Protein AF-X0ZY02-F1 (afdb_monomer)

Structure (mmCIF, N/CA/C/O backbone):
data_AF-X0ZY02-F1
#
_entry.id   AF-X0ZY02-F1
#
loop_
_atom_site.group_PDB
_atom_site.id
_atom_site.type_symbol
_atom_site.label_atom_id
_atom_site.label_alt_id
_atom_site.label_comp_id
_atom_site.label_asym_id
_atom_site.label_entity_id
_atom_site.label_seq_id
_atom_site.pdbx_PDB_ins_code
_atom_site.Cartn_x
_atom_site.Cartn_y
_atom_site.Cartn_z
_atom_site.occupancy
_atom_site.B_iso_or_equiv
_atom_site.auth_seq_id
_atom_site.auth_comp_id
_atom_site.auth_asym_id
_atom_site.auth_atom_id
_atom_site.pdbx_PDB_model_num
ATOM 1 N N . LEU A 1 1 ? -6.473 5.517 -17.415 1.00 84.69 1 LEU A N 1
ATOM 2 C CA . LEU A 1 1 ? -5.456 4.501 -17.767 1.00 84.69 1 LEU A CA 1
ATOM 3 C C . LEU A 1 1 ? -4.185 4.603 -16.922 1.00 84.69 1 LEU A C 1
ATOM 5 O O . LEU A 1 1 ? -4.061 3.807 -16.013 1.00 84.69 1 LEU A O 1
ATOM 9 N N . ALA A 1 2 ? -3.255 5.549 -17.133 1.00 92.62 2 ALA A N 1
ATOM 10 C CA . ALA A 1 2 ? -1.989 5.560 -16.366 1.00 92.62 2 ALA A CA 1
ATOM 11 C C . ALA A 1 2 ? -2.160 5.829 -14.855 1.00 92.62 2 ALA A C 1
ATOM 13 O O . ALA A 1 2 ? -1.531 5.167 -14.037 1.00 92.62 2 ALA A O 1
ATOM 14 N N . ILE A 1 3 ? -3.032 6.774 -14.487 1.00 95.81 3 ILE A N 1
ATOM 15 C CA . ILE A 1 3 ? -3.329 7.089 -13.077 1.00 95.81 3 ILE A CA 1
ATOM 16 C C . ILE A 1 3 ? -4.031 5.909 -12.390 1.00 95.81 3 ILE A C 1
ATOM 18 O O . ILE A 1 3 ? -3.689 5.569 -11.265 1.00 95.81 3 ILE A O 1
ATOM 22 N N . GLU A 1 4 ? -4.973 5.267 -13.084 1.00 96.19 4 GLU A N 1
ATOM 23 C CA . GLU A 1 4 ? -5.673 4.070 -12.593 1.00 96.19 4 GLU A CA 1
ATOM 24 C C . GLU A 1 4 ? -4.695 2.910 -12.401 1.00 96.19 4 GLU A C 1
ATOM 26 O O . GLU A 1 4 ? -4.636 2.357 -11.317 1.00 96.19 4 GLU A O 1
ATOM 31 N N . ALA A 1 5 ? -3.837 2.624 -13.386 1.00 96.94 5 ALA A N 1
ATOM 32 C CA . ALA A 1 5 ? -2.826 1.575 -13.268 1.00 96.94 5 ALA A CA 1
ATOM 33 C C . ALA A 1 5 ? -1.840 1.838 -12.116 1.00 96.94 5 ALA A C 1
ATOM 35 O O . ALA A 1 5 ? -1.402 0.907 -11.443 1.00 96.94 5 ALA A O 1
ATOM 36 N N . PHE A 1 6 ? -1.495 3.106 -11.865 1.00 97.06 6 PHE A N 1
ATOM 37 C CA . PHE A 1 6 ? -0.700 3.476 -10.699 1.00 97.06 6 PHE A CA 1
ATOM 38 C C . PHE A 1 6 ? -1.460 3.216 -9.391 1.00 97.06 6 PHE A C 1
ATOM 40 O O . PHE A 1 6 ? -0.887 2.636 -8.474 1.00 97.06 6 PHE A O 1
ATOM 47 N N . ALA A 1 7 ? -2.739 3.591 -9.309 1.00 96.44 7 ALA A N 1
ATOM 48 C CA . ALA A 1 7 ? -3.574 3.317 -8.141 1.00 96.44 7 ALA A CA 1
ATOM 49 C C . ALA A 1 7 ? -3.722 1.806 -7.889 1.00 96.44 7 ALA A C 1
ATOM 51 O O . ALA A 1 7 ? -3.459 1.358 -6.776 1.00 96.44 7 ALA A O 1
ATOM 52 N N . ASP A 1 8 ? -4.018 1.024 -8.931 1.00 96.50 8 ASP A N 1
ATOM 53 C CA . ASP A 1 8 ? -4.098 -0.439 -8.872 1.00 96.50 8 ASP A CA 1
ATOM 54 C C . ASP A 1 8 ? -2.769 -1.049 -8.395 1.00 96.50 8 ASP A C 1
ATOM 56 O O . ASP A 1 8 ? -2.752 -1.982 -7.596 1.00 96.50 8 ASP A O 1
ATOM 60 N N . SER A 1 9 ? -1.624 -0.492 -8.814 1.00 97.38 9 SER A N 1
ATOM 61 C CA . SER A 1 9 ? -0.312 -0.985 -8.374 1.00 97.38 9 SER A CA 1
ATOM 62 C C . SER A 1 9 ? -0.075 -0.830 -6.867 1.00 97.38 9 SER A C 1
ATOM 64 O O . SER A 1 9 ? 0.641 -1.641 -6.282 1.00 97.38 9 SER A O 1
ATOM 66 N N . LEU A 1 10 ? -0.688 0.166 -6.214 1.00 97.44 10 LEU A N 1
ATOM 67 C CA . LEU A 1 10 ? -0.556 0.365 -4.765 1.00 97.44 10 LEU A CA 1
ATOM 68 C C . LEU A 1 10 ? -1.291 -0.715 -3.961 1.00 97.44 10 LEU A C 1
ATOM 70 O O . LEU A 1 10 ? -0.921 -0.983 -2.816 1.00 97.44 10 LEU A O 1
ATOM 74 N N . GLU A 1 11 ? -2.280 -1.382 -4.559 1.00 97.38 11 GLU A N 1
ATOM 75 C CA . GLU A 1 11 ? -3.017 -2.478 -3.925 1.00 97.38 11 GLU A CA 1
ATOM 76 C C . GLU A 1 11 ? -2.148 -3.720 -3.690 1.00 97.38 11 GLU A C 1
ATOM 78 O O . GLU A 1 11 ? -2.496 -4.572 -2.871 1.00 97.38 11 GLU A O 1
ATOM 83 N N . VAL A 1 12 ? -0.961 -3.793 -4.309 1.00 97.88 12 VAL A N 1
ATOM 84 C CA . VAL A 1 12 ? 0.021 -4.847 -4.025 1.00 97.88 12 VAL A CA 1
ATOM 85 C C . VAL A 1 12 ? 0.384 -4.906 -2.541 1.00 97.88 12 VAL A C 1
ATOM 87 O O . VAL A 1 12 ? 0.653 -5.986 -2.024 1.00 97.88 12 VAL A O 1
ATOM 90 N N . ILE A 1 13 ? 0.361 -3.772 -1.829 1.00 97.25 13 ILE A N 1
ATOM 91 C CA . ILE A 1 13 ? 0.715 -3.702 -0.407 1.00 97.25 13 ILE A CA 1
ATOM 92 C C . ILE A 1 13 ? -0.290 -4.500 0.445 1.00 97.25 13 ILE A C 1
ATOM 94 O O . ILE A 1 13 ? 0.136 -5.453 1.101 1.00 97.25 13 ILE A O 1
ATOM 98 N N . PRO A 1 14 ? -1.602 -4.181 0.452 1.00 96.62 14 PRO A N 1
ATOM 99 C CA . PRO A 1 14 ? -2.577 -4.968 1.203 1.00 96.62 14 PRO A CA 1
ATOM 100 C C . PRO A 1 14 ? -2.734 -6.405 0.685 1.00 96.62 14 PRO A C 1
ATOM 102 O O . PRO A 1 14 ? -2.939 -7.296 1.505 1.00 96.62 14 PRO A O 1
ATOM 105 N N . ILE A 1 15 ? -2.575 -6.656 -0.622 1.00 97.25 15 ILE A N 1
ATOM 106 C CA . ILE A 1 15 ? -2.560 -8.021 -1.183 1.00 97.25 15 ILE A CA 1
ATOM 107 C C . ILE A 1 15 ? -1.430 -8.842 -0.554 1.00 97.25 15 ILE A C 1
ATOM 109 O O . ILE A 1 15 ? -1.671 -9.909 0.002 1.00 97.25 15 ILE A O 1
ATOM 113 N N . THR A 1 16 ? -0.209 -8.307 -0.557 1.00 97.94 16 THR A N 1
ATOM 114 C CA . THR A 1 16 ? 0.967 -8.995 -0.004 1.00 97.94 16 THR A CA 1
ATOM 115 C C . THR A 1 16 ? 0.817 -9.235 1.503 1.00 97.94 16 THR A C 1
ATOM 117 O O . THR A 1 16 ? 1.238 -10.268 2.020 1.00 97.94 16 THR A O 1
ATOM 120 N N . LEU A 1 17 ? 0.203 -8.298 2.236 1.00 97.06 17 LEU A N 1
ATOM 121 C CA . LEU A 1 17 ? -0.105 -8.487 3.659 1.00 97.06 17 LEU A CA 1
ATOM 122 C C . LEU A 1 17 ? -1.111 -9.623 3.882 1.00 97.06 17 LEU A C 1
ATOM 124 O O . LEU A 1 17 ? -0.919 -10.421 4.798 1.00 97.06 17 LEU A O 1
ATOM 128 N N . ALA A 1 18 ? -2.152 -9.709 3.051 1.00 96.81 18 ALA A N 1
ATOM 129 C CA . ALA A 1 18 ? -3.141 -10.780 3.109 1.00 96.81 18 ALA A CA 1
ATOM 130 C C . ALA A 1 18 ? -2.507 -12.147 2.817 1.00 96.81 18 ALA A C 1
ATOM 132 O O . ALA A 1 18 ? -2.664 -13.067 3.618 1.00 96.81 18 ALA A O 1
ATOM 133 N N . GLU A 1 19 ? -1.718 -12.250 1.744 1.00 97.06 19 GLU A N 1
ATOM 134 C CA . GLU A 1 19 ? -0.996 -13.474 1.374 1.00 97.06 19 GLU A CA 1
ATOM 135 C C . GLU A 1 19 ? -0.074 -13.951 2.501 1.00 97.06 19 GLU A C 1
ATOM 137 O O . GLU A 1 19 ? -0.145 -15.105 2.926 1.00 97.06 19 GLU A O 1
ATOM 142 N N . ASN A 1 20 ? 0.746 -13.049 3.049 1.00 97.25 20 ASN A N 1
ATOM 143 C CA . ASN A 1 20 ? 1.650 -13.366 4.157 1.00 97.25 20 ASN A CA 1
ATOM 144 C C . ASN A 1 20 ? 0.903 -13.722 5.453 1.00 97.25 20 ASN A C 1
ATOM 146 O O . ASN A 1 20 ? 1.435 -14.452 6.289 1.00 97.25 20 ASN A O 1
ATOM 150 N N . GLY A 1 21 ? -0.318 -13.209 5.624 1.00 95.62 21 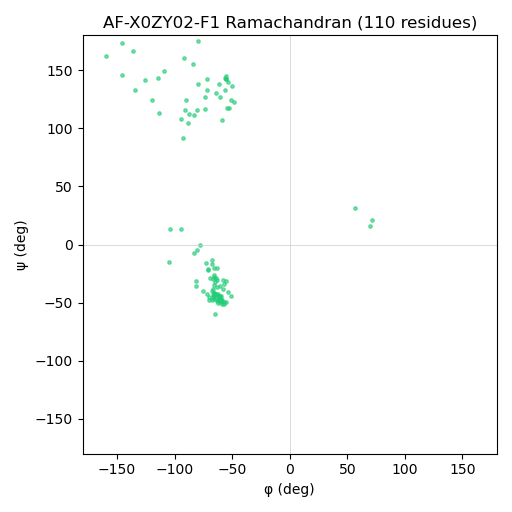GLY A N 1
ATOM 151 C CA . GLY A 1 21 ? -1.221 -13.558 6.718 1.00 95.62 21 GLY A CA 1
ATOM 152 C C . GLY A 1 21 ? -1.981 -14.873 6.512 1.00 95.62 21 GLY A C 1
ATOM 153 O O . GLY A 1 21 ? -2.694 -15.296 7.418 1.00 95.62 21 GLY A O 1
ATOM 154 N N . GLY A 1 22 ? -1.848 -15.523 5.350 1.00 96.94 22 GLY A N 1
ATOM 155 C CA . GLY A 1 22 ? -2.607 -16.726 4.996 1.00 96.94 22 GLY A CA 1
ATOM 156 C C . GLY A 1 22 ? -4.089 -16.465 4.702 1.00 96.94 22 GLY A C 1
ATOM 157 O O . GLY A 1 22 ? -4.905 -17.379 4.813 1.00 96.94 22 GLY A O 1
ATOM 158 N N . LEU A 1 23 ? -4.443 -15.224 4.368 1.00 97.31 23 LEU A N 1
ATOM 159 C CA . LEU A 1 23 ? -5.794 -14.796 4.012 1.00 97.31 23 LEU A CA 1
ATOM 160 C C . LEU A 1 23 ? -6.006 -14.878 2.495 1.00 97.31 23 LEU A C 1
ATOM 162 O O . LEU A 1 23 ? -5.040 -14.868 1.733 1.00 97.31 23 LEU A O 1
ATOM 166 N N . ASP A 1 24 ? -7.266 -14.912 2.053 1.00 97.25 24 ASP A N 1
ATOM 167 C CA . ASP A 1 24 ? -7.592 -14.795 0.629 1.00 97.25 24 ASP A CA 1
ATOM 168 C C . ASP A 1 24 ? -7.394 -13.335 0.165 1.00 97.25 24 ASP A C 1
ATOM 170 O O . ASP A 1 24 ? -8.086 -12.434 0.659 1.00 97.25 24 ASP A O 1
ATOM 174 N N . PRO A 1 25 ? -6.460 -13.056 -0.763 1.00 96.62 25 PRO A N 1
ATOM 175 C CA . PRO A 1 25 ? -6.158 -11.683 -1.155 1.00 96.62 25 PRO A CA 1
ATOM 176 C C . PRO A 1 25 ? -7.289 -11.011 -1.934 1.00 96.62 25 PRO A C 1
ATOM 178 O O . PRO A 1 25 ? -7.433 -9.790 -1.861 1.00 96.62 25 PRO A O 1
ATOM 181 N N . ILE A 1 26 ? -8.099 -11.786 -2.662 1.00 96.81 26 ILE A N 1
ATOM 182 C CA . ILE A 1 26 ? -9.227 -11.267 -3.438 1.00 96.81 26 ILE 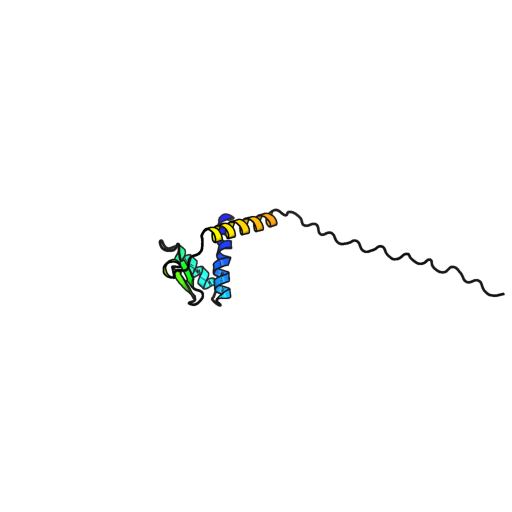A CA 1
ATOM 183 C C . ILE A 1 26 ? -10.316 -10.800 -2.476 1.00 96.81 26 ILE A C 1
ATOM 185 O O . ILE A 1 26 ? -10.793 -9.669 -2.600 1.00 96.81 26 ILE A O 1
ATOM 189 N N . ASP A 1 27 ? -10.658 -11.624 -1.485 1.00 96.38 27 ASP A N 1
ATOM 190 C CA . ASP A 1 27 ? -11.670 -11.273 -0.486 1.00 96.38 27 ASP A CA 1
ATOM 191 C C . ASP A 1 27 ? -11.265 -10.023 0.308 1.00 96.38 27 ASP A C 1
ATOM 193 O O . ASP A 1 27 ? -12.073 -9.105 0.485 1.00 96.38 27 ASP A O 1
ATOM 197 N N . ILE A 1 28 ? -9.997 -9.942 0.737 1.00 97.19 28 ILE A N 1
ATOM 198 C CA . ILE A 1 28 ? -9.472 -8.766 1.444 1.00 97.19 28 ILE A CA 1
ATOM 199 C C . ILE A 1 28 ? -9.527 -7.518 0.569 1.00 97.19 28 ILE A C 1
ATOM 201 O O . ILE A 1 28 ? -9.949 -6.460 1.042 1.00 97.19 28 ILE A O 1
ATOM 205 N N . LEU A 1 29 ? -9.131 -7.619 -0.699 1.00 97.06 29 LEU A N 1
ATOM 206 C CA . LEU A 1 29 ? -9.116 -6.470 -1.593 1.00 97.06 29 LEU A CA 1
ATOM 207 C C . LEU A 1 29 ? -10.528 -5.941 -1.872 1.00 97.06 29 LEU A C 1
ATOM 209 O O . LEU A 1 29 ? -10.760 -4.733 -1.810 1.00 97.06 29 LEU A O 1
ATOM 213 N N . VAL A 1 30 ? -11.488 -6.835 -2.125 1.00 97.62 30 VAL A N 1
ATOM 214 C CA . VAL A 1 30 ? -12.898 -6.468 -2.328 1.00 97.62 30 VAL A CA 1
ATOM 215 C C . VAL A 1 30 ? -13.470 -5.807 -1.073 1.00 97.62 30 VAL A C 1
ATOM 217 O O . VAL A 1 30 ? -14.116 -4.761 -1.171 1.00 97.62 30 VAL A O 1
ATOM 220 N N . ALA A 1 31 ? -13.199 -6.372 0.107 1.00 97.12 31 ALA A N 1
ATOM 221 C CA . ALA A 1 31 ? -13.648 -5.809 1.375 1.00 97.12 31 ALA A CA 1
ATOM 222 C C . ALA A 1 31 ? -13.049 -4.417 1.637 1.00 97.12 31 ALA A C 1
ATOM 224 O O . ALA A 1 31 ? -13.776 -3.506 2.040 1.00 97.12 31 ALA A O 1
ATOM 225 N N . LEU A 1 32 ? -11.752 -4.229 1.366 1.00 97.88 32 LEU A N 1
ATOM 226 C CA . LEU A 1 32 ? -11.083 -2.934 1.496 1.00 97.88 32 LEU A CA 1
ATOM 227 C C . LEU A 1 32 ? -11.677 -1.896 0.545 1.00 97.88 32 LEU A C 1
ATOM 229 O O . LEU A 1 32 ? -12.059 -0.822 1.006 1.00 97.88 32 LEU A O 1
ATOM 233 N N . ARG A 1 33 ? -11.827 -2.209 -0.748 1.00 97.19 33 ARG A N 1
ATOM 234 C CA . ARG A 1 33 ? -12.429 -1.289 -1.729 1.00 97.19 33 ARG A CA 1
ATOM 235 C C . ARG A 1 33 ? -13.827 -0.842 -1.294 1.00 97.19 33 ARG A C 1
ATOM 237 O O . ARG A 1 33 ? -14.084 0.355 -1.195 1.00 97.19 33 ARG A O 1
ATOM 244 N N . ALA A 1 34 ? -14.687 -1.789 -0.916 1.00 97.50 34 ALA A N 1
ATOM 245 C CA . ALA A 1 34 ? -16.036 -1.491 -0.432 1.00 97.50 34 ALA A CA 1
ATOM 246 C C . ALA A 1 34 ? -16.049 -0.664 0.870 1.00 97.50 34 ALA A C 1
ATOM 248 O O . ALA A 1 34 ? -16.986 0.096 1.126 1.00 97.50 34 ALA A O 1
ATOM 249 N N . ALA A 1 35 ? -15.036 -0.814 1.726 1.00 97.44 35 ALA A N 1
ATOM 250 C CA . ALA A 1 35 ? -14.897 -0.016 2.939 1.00 97.44 35 ALA A CA 1
ATOM 251 C C . ALA A 1 35 ? -14.406 1.411 2.638 1.00 97.44 35 ALA A C 1
ATOM 253 O O . ALA A 1 35 ? -14.922 2.359 3.228 1.00 97.44 35 ALA A O 1
ATOM 254 N N . HIS A 1 36 ? -13.468 1.572 1.701 1.00 97.81 36 HIS A N 1
ATOM 255 C CA . HIS A 1 36 ? -12.923 2.868 1.288 1.00 97.81 36 HIS A CA 1
ATOM 256 C C . HIS A 1 36 ? -13.911 3.734 0.489 1.00 97.81 36 HIS A C 1
ATOM 258 O O . HIS A 1 36 ? -13.759 4.952 0.474 1.00 97.81 36 HIS A O 1
ATOM 264 N N . GLU A 1 37 ? -14.949 3.150 -0.122 1.00 97.00 37 GLU A N 1
ATOM 265 C CA . GLU A 1 37 ? -16.036 3.902 -0.779 1.00 97.00 37 GLU A CA 1
ATOM 266 C C . GLU A 1 37 ? -16.918 4.697 0.204 1.00 97.00 37 GLU A C 1
ATOM 268 O O . GLU A 1 37 ? -17.665 5.592 -0.201 1.00 97.00 37 GLU A O 1
ATOM 273 N N . LYS A 1 38 ? -16.862 4.380 1.502 1.00 96.38 38 LYS A N 1
ATOM 274 C CA . LYS A 1 38 ? -17.683 5.028 2.532 1.00 96.38 38 LYS A CA 1
ATOM 275 C C . LYS A 1 38 ? -17.043 6.334 3.026 1.00 96.38 38 LYS A C 1
ATOM 277 O O . LYS A 1 38 ? -15.821 6.465 2.997 1.00 96.38 38 LYS A O 1
ATOM 282 N N . PRO A 1 39 ? -17.830 7.292 3.562 1.00 95.38 39 PRO A N 1
ATOM 283 C CA . PRO A 1 39 ? -17.295 8.557 4.080 1.00 95.38 39 PRO A CA 1
ATOM 284 C C . PRO A 1 39 ? -16.245 8.406 5.195 1.00 95.38 39 PRO A C 1
ATOM 286 O O . PRO A 1 39 ? -15.356 9.243 5.315 1.00 95.38 39 PRO A O 1
ATOM 289 N N . ASP A 1 40 ? -16.333 7.347 6.001 1.00 93.75 40 ASP A N 1
ATOM 290 C CA . ASP A 1 40 ? -15.385 6.991 7.065 1.00 93.75 40 ASP A CA 1
ATOM 291 C C . ASP A 1 40 ? -14.304 5.997 6.594 1.00 93.75 40 ASP A C 1
ATOM 293 O O . ASP A 1 40 ? -13.588 5.400 7.397 1.00 93.75 40 ASP A O 1
ATOM 297 N N . GLY A 1 41 ? -14.183 5.805 5.280 1.00 96.06 41 GLY A N 1
ATOM 298 C CA . GLY A 1 41 ? -13.326 4.803 4.663 1.00 96.06 41 GLY A CA 1
ATOM 299 C C . GLY A 1 41 ? -11.829 5.104 4.734 1.00 96.06 41 GLY A C 1
ATOM 300 O O . GLY A 1 41 ? -11.031 4.203 4.510 1.00 96.06 41 GLY A O 1
ATOM 301 N N . LEU A 1 42 ? -11.421 6.342 5.040 1.00 96.38 42 LEU A N 1
ATOM 302 C CA . LEU A 1 42 ? -10.029 6.802 4.903 1.00 96.38 42 LEU A CA 1
ATOM 303 C C . LEU A 1 42 ? -9.009 5.907 5.627 1.00 96.38 42 LEU A C 1
ATOM 305 O O . LEU A 1 42 ? -7.945 5.632 5.080 1.00 96.38 42 LEU A O 1
ATOM 309 N N . TRP A 1 43 ? -9.345 5.446 6.833 1.00 97.38 43 TRP A N 1
ATOM 310 C CA . TRP A 1 43 ? -8.433 4.699 7.709 1.00 97.38 43 TRP A CA 1
ATOM 311 C C . TRP A 1 43 ? -8.709 3.199 7.754 1.00 97.38 43 TRP A C 1
ATOM 313 O O . TRP A 1 43 ? -8.204 2.502 8.633 1.00 97.38 43 TRP A O 1
ATOM 323 N N . LYS A 1 44 ? -9.521 2.680 6.832 1.00 97.94 44 LYS A N 1
ATOM 324 C CA . LYS A 1 44 ? -9.805 1.248 6.781 1.00 97.94 44 LYS A CA 1
ATOM 325 C C . LYS A 1 44 ? -8.574 0.495 6.279 1.00 97.94 44 LYS A C 1
ATOM 327 O O . LYS A 1 44 ? -7.939 0.888 5.310 1.00 97.94 44 LYS A O 1
ATOM 332 N N . GLY A 1 45 ? -8.219 -0.579 6.972 1.00 97.25 45 GLY A N 1
ATOM 333 C CA . GLY A 1 45 ? -7.074 -1.425 6.646 1.00 97.25 45 GLY A CA 1
ATOM 334 C C . GLY A 1 45 ? -7.353 -2.883 6.988 1.00 97.25 45 GLY A C 1
ATOM 335 O O . GLY A 1 45 ? -8.392 -3.206 7.564 1.00 97.25 45 GLY A O 1
ATOM 336 N N . VAL A 1 46 ? -6.442 -3.781 6.615 1.00 96.88 46 VAL A N 1
ATOM 337 C CA . VAL A 1 46 ? -6.574 -5.217 6.892 1.00 96.88 46 VAL A CA 1
ATOM 338 C C . VAL A 1 46 ? -5.929 -5.573 8.228 1.00 96.88 46 VAL A C 1
ATOM 340 O O . VAL A 1 46 ? -4.741 -5.347 8.442 1.00 96.88 46 VAL A O 1
ATOM 343 N N . ASN A 1 47 ? -6.697 -6.194 9.121 1.00 96.19 47 ASN A N 1
ATOM 344 C CA . ASN A 1 47 ? -6.145 -6.881 10.280 1.00 96.19 47 ASN A CA 1
ATOM 345 C C . ASN A 1 47 ? -5.822 -8.329 9.890 1.00 96.19 47 ASN A C 1
ATOM 347 O O . ASN A 1 47 ? -6.714 -9.173 9.792 1.00 96.19 47 ASN A O 1
ATOM 351 N N . VAL A 1 48 ? -4.535 -8.618 9.695 1.00 94.31 48 VAL A N 1
ATOM 352 C CA . VAL A 1 48 ? -4.057 -9.926 9.213 1.00 94.31 48 VAL A CA 1
ATOM 353 C C . VAL A 1 48 ? -4.299 -11.082 10.189 1.00 94.31 48 VAL A C 1
ATOM 355 O O . VAL A 1 48 ? -4.339 -12.231 9.772 1.00 94.31 48 VAL A O 1
ATOM 358 N N . PHE A 1 49 ? -4.509 -10.802 11.478 1.00 93.38 49 PHE A N 1
ATOM 359 C CA . PHE A 1 49 ? -4.783 -11.835 12.482 1.00 93.38 49 PHE A CA 1
ATOM 360 C C . PHE A 1 49 ? -6.247 -12.273 12.493 1.00 93.38 49 PHE A C 1
ATOM 362 O O . PHE A 1 49 ? -6.554 -13.414 12.827 1.00 93.38 49 PHE A O 1
ATOM 369 N N . THR A 1 50 ? -7.162 -11.358 12.165 1.00 93.88 50 THR A N 1
ATOM 370 C CA . THR A 1 50 ? -8.610 -11.624 12.184 1.00 93.88 50 THR A CA 1
ATOM 371 C C . THR A 1 50 ? -9.210 -11.797 10.793 1.00 93.88 50 THR A C 1
ATOM 373 O O . THR A 1 50 ? -10.342 -12.264 10.683 1.00 93.88 50 THR A O 1
ATOM 376 N N . GLY A 1 51 ? -8.484 -11.401 9.745 1.00 92.75 51 GLY A N 1
ATOM 377 C CA . GLY A 1 51 ? -8.966 -11.403 8.366 1.00 92.75 51 GLY A CA 1
ATOM 378 C C . GLY A 1 51 ? -10.035 -10.351 8.078 1.00 92.75 51 GLY A C 1
ATOM 379 O O . GLY A 1 51 ? -10.741 -10.457 7.081 1.00 92.75 51 GLY A O 1
ATOM 380 N N . LYS A 1 52 ? -10.200 -9.353 8.954 1.00 94.56 52 LYS A N 1
ATOM 381 C CA . LYS A 1 52 ? -11.248 -8.334 8.831 1.00 94.56 52 LYS A CA 1
ATOM 382 C C . LYS A 1 52 ? -10.675 -6.979 8.461 1.00 94.56 52 LYS A C 1
ATOM 384 O O . LYS A 1 52 ? -9.576 -6.613 8.879 1.00 94.56 52 LYS A O 1
ATOM 389 N N . THR A 1 53 ? -11.478 -6.206 7.740 1.00 95.88 53 THR A N 1
ATOM 390 C CA . THR A 1 53 ? -11.255 -4.773 7.588 1.00 95.88 53 THR A CA 1
ATOM 391 C C . THR A 1 53 ? -11.617 -4.067 8.888 1.00 95.88 53 THR A C 1
ATOM 393 O O . THR A 1 53 ? -12.725 -4.239 9.398 1.00 95.88 53 THR A O 1
ATOM 396 N N . VAL A 1 54 ? -10.695 -3.274 9.420 1.00 96.88 54 VAL A N 1
ATOM 397 C CA . VAL A 1 54 ? -10.886 -2.519 10.665 1.00 96.88 54 VAL A CA 1
ATOM 398 C C . VAL A 1 54 ? -10.363 -1.096 10.499 1.00 96.88 54 VAL A C 1
ATOM 400 O O . VAL A 1 54 ? -9.686 -0.788 9.516 1.00 96.88 54 VAL A O 1
ATOM 403 N N . ASP A 1 55 ? -10.716 -0.214 11.428 1.00 97.50 55 ASP A N 1
ATOM 404 C CA . ASP A 1 55 ? -10.190 1.146 11.455 1.00 97.50 55 ASP A CA 1
ATOM 405 C C . ASP A 1 55 ? -8.792 1.160 12.087 1.00 97.50 55 ASP A C 1
ATOM 407 O O . ASP A 1 55 ? -8.622 0.815 13.256 1.00 97.50 55 ASP A O 1
ATOM 411 N N . MET A 1 56 ? -7.772 1.530 11.312 1.00 97.56 56 MET A N 1
ATOM 412 C CA . MET A 1 56 ? -6.380 1.506 11.775 1.00 97.56 56 MET A CA 1
ATOM 413 C C . MET A 1 56 ? -6.121 2.520 12.896 1.00 97.56 56 MET A C 1
ATOM 415 O O . MET A 1 56 ? -5.258 2.282 13.741 1.00 97.56 56 MET A O 1
ATOM 419 N N . MET A 1 57 ? -6.876 3.626 12.941 1.00 96.44 57 MET A N 1
ATOM 420 C CA . MET A 1 57 ? -6.729 4.633 13.994 1.00 96.44 57 MET A CA 1
ATOM 421 C C . MET A 1 57 ? -7.264 4.105 15.324 1.00 96.44 57 MET A C 1
ATOM 423 O O . MET A 1 57 ? -6.615 4.276 16.355 1.00 96.44 57 MET A O 1
ATOM 427 N N . GLU A 1 58 ? -8.417 3.432 15.302 1.00 96.25 58 GLU A N 1
ATOM 428 C CA . GLU A 1 58 ? -9.017 2.825 16.498 1.00 96.25 58 GLU A CA 1
ATOM 429 C C . GLU A 1 58 ? -8.154 1.676 17.047 1.00 96.25 58 GLU A C 1
ATOM 431 O O . GLU A 1 58 ? -8.006 1.535 18.262 1.00 96.25 58 GLU A O 1
ATOM 436 N N . GLU A 1 59 ? -7.501 0.914 16.164 1.00 95.75 59 GLU A N 1
ATOM 437 C CA . GLU A 1 59 ? -6.553 -0.153 16.521 1.00 95.75 59 GLU A CA 1
ATOM 438 C C . GLU A 1 59 ? -5.161 0.367 16.942 1.00 95.75 59 GLU A C 1
ATOM 440 O O . GLU A 1 59 ? -4.284 -0.421 17.294 1.00 95.75 59 GLU A O 1
ATOM 445 N N . ASN A 1 60 ? -4.935 1.688 16.943 1.00 96.56 60 ASN A N 1
ATOM 446 C CA . ASN A 1 60 ? -3.638 2.325 17.222 1.00 96.56 60 ASN A CA 1
ATOM 447 C C . ASN A 1 60 ? -2.494 1.850 16.301 1.00 96.56 60 ASN A C 1
ATOM 449 O O . ASN A 1 60 ? -1.324 1.834 16.694 1.00 96.56 60 ASN A O 1
ATOM 453 N N . ILE A 1 61 ? -2.818 1.496 15.058 1.00 95.88 61 ILE A N 1
ATOM 454 C CA . ILE A 1 61 ? -1.850 1.117 14.028 1.00 95.88 61 ILE A CA 1
ATOM 455 C C . ILE A 1 61 ? -1.506 2.376 13.230 1.00 95.88 61 ILE A C 1
ATOM 457 O O . ILE A 1 61 ? -2.182 2.739 12.269 1.00 95.88 61 ILE A O 1
ATOM 461 N N . LEU A 1 62 ? -0.453 3.070 13.663 1.00 96.75 62 LEU A N 1
ATOM 462 C CA . LEU A 1 62 ? -0.006 4.332 13.075 1.00 96.75 62 LEU A CA 1
ATOM 463 C C . LEU A 1 62 ? 1.363 4.180 12.419 1.00 96.75 62 LEU A C 1
ATOM 465 O O . LEU A 1 62 ? 2.257 3.523 12.952 1.00 96.75 62 LEU A O 1
ATOM 469 N N . GLU A 1 63 ? 1.552 4.868 11.296 1.00 96.19 63 GLU A N 1
ATOM 470 C CA . GLU A 1 63 ? 2.823 4.901 10.580 1.00 96.19 63 GLU A CA 1
ATOM 471 C C . GLU A 1 63 ? 3.291 6.348 10.370 1.00 96.19 63 GLU A C 1
ATOM 473 O O . GLU A 1 63 ? 2.475 7.230 10.089 1.00 96.19 63 GLU A O 1
ATOM 478 N N . PRO A 1 64 ? 4.601 6.635 10.482 1.00 97.88 64 PRO A N 1
ATOM 479 C CA . PRO A 1 64 ? 5.110 7.973 10.218 1.00 97.88 64 PRO A CA 1
ATOM 480 C C . PRO A 1 64 ? 4.896 8.381 8.756 1.00 97.88 64 PRO A C 1
ATOM 482 O O . PRO A 1 64 ? 5.321 7.677 7.837 1.00 97.88 64 PRO A O 1
ATOM 485 N N . LEU A 1 65 ? 4.336 9.574 8.541 1.00 97.50 65 LEU A N 1
ATOM 486 C CA . LEU A 1 65 ? 4.099 10.134 7.204 1.00 97.50 65 LEU A CA 1
ATOM 487 C C . LEU A 1 65 ? 5.360 10.104 6.325 1.00 97.50 65 LEU A C 1
ATOM 489 O O . LEU A 1 65 ? 5.311 9.675 5.174 1.00 97.50 65 LEU A O 1
ATOM 493 N N . VAL A 1 66 ? 6.505 10.488 6.899 1.00 98.44 66 VAL A N 1
ATOM 494 C CA . VAL A 1 66 ? 7.796 10.537 6.196 1.00 98.44 66 VAL A CA 1
ATOM 495 C C . VAL A 1 66 ? 8.195 9.188 5.589 1.00 98.44 66 VAL A C 1
ATOM 497 O O . VAL A 1 66 ? 8.778 9.153 4.509 1.00 98.44 66 VAL A O 1
ATOM 500 N N . VAL A 1 67 ? 7.840 8.073 6.236 1.00 97.94 67 VAL A N 1
ATOM 501 C CA . VAL A 1 67 ? 8.154 6.728 5.737 1.00 97.94 67 VAL A CA 1
ATOM 502 C C . VAL A 1 67 ? 7.326 6.421 4.491 1.00 97.94 67 VAL A C 1
ATOM 504 O O . VAL A 1 67 ? 7.875 5.961 3.492 1.00 97.94 67 VAL A O 1
ATOM 507 N N . LYS A 1 68 ? 6.021 6.722 4.514 1.00 97.38 68 LYS A N 1
ATOM 508 C CA . LYS A 1 68 ? 5.123 6.482 3.373 1.00 97.38 68 LYS A CA 1
ATOM 509 C C . LYS A 1 68 ? 5.455 7.366 2.182 1.00 97.38 68 LYS A C 1
ATOM 511 O O . LYS A 1 68 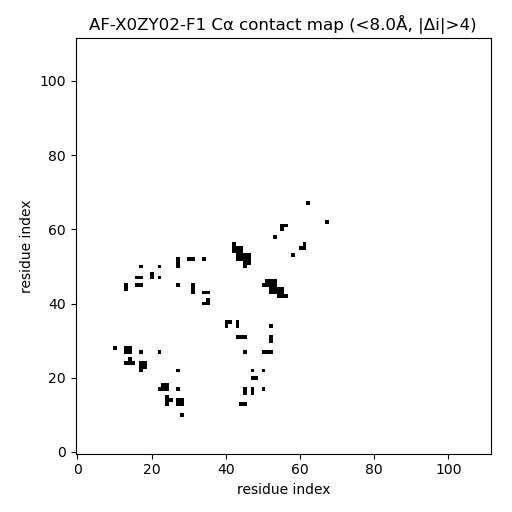? 5.520 6.871 1.059 1.00 97.38 68 LYS A O 1
ATOM 516 N N . GLU A 1 69 ? 5.730 8.644 2.424 1.00 98.25 69 GLU A N 1
ATOM 517 C CA . GLU A 1 69 ? 6.155 9.552 1.362 1.00 98.25 69 GLU A CA 1
ATOM 518 C C . GLU A 1 69 ? 7.438 9.075 0.685 1.00 98.25 69 GLU A C 1
ATOM 520 O O . GLU A 1 69 ? 7.513 9.049 -0.544 1.00 98.25 69 GLU A O 1
ATOM 525 N N . GLN A 1 70 ? 8.444 8.694 1.476 1.00 98.56 70 GLN A N 1
ATOM 526 C CA . GLN A 1 70 ? 9.721 8.256 0.931 1.00 98.56 70 GLN A CA 1
ATOM 527 C C . GLN A 1 70 ? 9.583 6.935 0.174 1.00 98.56 70 GLN A C 1
ATOM 529 O O . GLN A 1 70 ? 10.159 6.798 -0.901 1.00 98.56 70 GLN A O 1
ATOM 534 N N . ALA A 1 71 ? 8.789 5.990 0.685 1.00 98.19 71 ALA A N 1
ATOM 535 C CA . ALA A 1 71 ? 8.543 4.719 0.013 1.00 98.19 71 ALA A CA 1
ATOM 536 C C . ALA A 1 71 ? 7.938 4.923 -1.385 1.00 98.19 71 ALA A C 1
ATOM 538 O O . ALA A 1 71 ? 8.445 4.363 -2.356 1.00 98.19 71 ALA A O 1
ATOM 539 N N . ILE A 1 72 ? 6.911 5.774 -1.506 1.00 97.94 72 ILE A N 1
ATOM 540 C CA . ILE A 1 72 ? 6.271 6.066 -2.798 1.00 97.94 72 ILE A CA 1
ATOM 541 C C . ILE A 1 72 ? 7.248 6.788 -3.734 1.00 97.94 72 ILE A C 1
ATOM 543 O O . ILE A 1 72 ? 7.397 6.381 -4.886 1.00 97.94 72 ILE A O 1
ATOM 547 N N . LYS A 1 73 ? 7.954 7.819 -3.247 1.00 98.44 73 LYS A N 1
ATOM 548 C CA . LYS A 1 73 ? 8.947 8.564 -4.044 1.00 98.44 73 LYS A CA 1
ATOM 549 C C . LYS A 1 73 ? 10.032 7.635 -4.591 1.00 98.44 73 LYS A C 1
ATOM 551 O O . LYS A 1 73 ? 10.258 7.603 -5.797 1.00 98.44 73 LYS A O 1
ATOM 556 N N . SER A 1 74 ? 10.648 6.829 -3.729 1.00 98.44 74 SER A N 1
ATOM 557 C CA . SER A 1 74 ? 11.722 5.915 -4.122 1.00 98.44 74 SER A CA 1
ATOM 558 C C . SER A 1 74 ? 11.243 4.801 -5.057 1.00 98.44 74 SER A C 1
ATOM 560 O O . SER A 1 74 ? 11.951 4.468 -6.005 1.00 98.44 74 SER A O 1
ATOM 562 N N . ALA A 1 75 ? 10.040 4.253 -4.850 1.00 98.19 75 ALA A N 1
ATOM 563 C CA . ALA A 1 75 ? 9.465 3.261 -5.760 1.00 98.19 75 ALA A CA 1
ATOM 564 C C . ALA A 1 75 ? 9.244 3.843 -7.167 1.00 98.19 75 ALA A C 1
ATOM 566 O O . ALA A 1 75 ? 9.621 3.223 -8.163 1.00 98.19 75 ALA A O 1
ATOM 567 N N . VAL A 1 76 ? 8.699 5.062 -7.252 1.00 97.81 76 VAL A N 1
ATOM 568 C CA . VAL A 1 76 ? 8.488 5.766 -8.525 1.00 97.81 76 VAL A CA 1
ATOM 569 C C . VAL A 1 76 ? 9.812 6.089 -9.213 1.00 97.81 76 VAL A C 1
ATOM 571 O O . VAL A 1 76 ? 9.926 5.898 -10.425 1.00 97.81 76 VAL A O 1
ATOM 574 N N . GLU A 1 77 ? 10.824 6.547 -8.474 1.00 98.12 77 GLU A N 1
ATOM 575 C CA . GLU A 1 77 ? 12.163 6.803 -9.016 1.00 98.12 77 GLU A CA 1
ATOM 576 C C . GLU A 1 77 ? 12.780 5.531 -9.602 1.00 98.12 77 GLU A C 1
ATOM 578 O O . GLU A 1 77 ? 13.233 5.546 -10.748 1.00 98.12 77 GLU A O 1
ATOM 583 N N . ALA A 1 78 ? 12.737 4.419 -8.861 1.00 98.19 78 ALA A N 1
ATOM 584 C CA . ALA A 1 78 ? 13.255 3.131 -9.310 1.00 98.19 78 ALA A CA 1
ATOM 585 C C . ALA A 1 78 ? 12.543 2.627 -10.572 1.00 98.19 78 ALA A C 1
ATOM 587 O O . ALA A 1 78 ? 13.202 2.306 -11.564 1.00 98.19 78 ALA A O 1
ATOM 588 N N . ALA A 1 79 ? 11.208 2.628 -10.575 1.00 97.38 79 ALA A N 1
ATOM 589 C CA . ALA A 1 79 ? 10.419 2.240 -11.740 1.00 97.38 79 ALA A CA 1
ATOM 590 C C . ALA A 1 79 ? 10.729 3.134 -12.951 1.00 97.38 79 ALA A C 1
ATOM 592 O O . ALA A 1 79 ? 10.964 2.642 -14.052 1.00 97.38 79 ALA A O 1
ATOM 593 N N . SER A 1 80 ? 10.818 4.449 -12.740 1.00 96.81 80 SER A N 1
ATOM 594 C CA . SER A 1 80 ? 11.124 5.415 -13.798 1.00 96.81 80 SER A CA 1
ATOM 595 C C . SER A 1 80 ? 12.543 5.277 -14.345 1.00 96.81 80 SER A C 1
ATOM 597 O O . SER A 1 80 ? 12.771 5.641 -15.495 1.00 96.81 80 SER A O 1
ATOM 599 N N . MET A 1 81 ? 13.515 4.828 -13.545 1.00 97.44 81 MET A N 1
ATOM 600 C CA . MET A 1 81 ? 14.866 4.533 -14.036 1.00 97.44 81 MET A CA 1
ATOM 601 C C . MET A 1 81 ? 14.846 3.345 -14.994 1.00 97.44 81 MET A C 1
ATOM 603 O O . MET A 1 81 ? 15.439 3.430 -16.063 1.00 97.44 81 MET A O 1
ATOM 607 N N . ILE A 1 82 ? 14.131 2.273 -14.639 1.00 96.19 82 ILE A N 1
ATOM 608 C CA . ILE A 1 82 ? 14.028 1.064 -15.466 1.00 96.19 82 ILE A CA 1
ATOM 609 C C . ILE A 1 82 ? 13.259 1.355 -16.757 1.00 96.19 82 ILE A C 1
ATOM 611 O O . ILE A 1 82 ? 13.734 1.022 -17.836 1.00 96.19 82 ILE A O 1
ATOM 615 N N . LEU A 1 83 ? 12.108 2.026 -16.663 1.00 94.88 83 LEU A N 1
ATOM 616 C CA . LEU A 1 83 ? 11.264 2.356 -17.819 1.00 94.88 83 LEU A CA 1
ATOM 617 C C . LEU A 1 83 ? 11.943 3.289 -18.834 1.00 94.88 83 LEU A C 1
ATOM 619 O O . LEU A 1 83 ? 11.497 3.363 -19.972 1.00 94.88 83 LEU A O 1
ATOM 623 N N . ARG A 1 84 ? 12.990 4.016 -18.426 1.00 95.81 84 ARG A N 1
ATOM 624 C CA . ARG A 1 84 ? 13.784 4.894 -19.300 1.00 95.81 84 ARG A CA 1
ATOM 625 C C . ARG A 1 84 ? 14.877 4.162 -20.084 1.00 95.81 84 ARG A C 1
ATOM 627 O O . ARG A 1 84 ? 15.553 4.799 -20.885 1.00 95.81 84 ARG A O 1
ATOM 634 N N . ILE A 1 85 ? 15.110 2.878 -19.821 1.00 94.81 85 ILE A N 1
ATOM 635 C CA . ILE A 1 85 ? 16.097 2.087 -20.558 1.00 94.81 85 ILE A CA 1
ATOM 636 C C . ILE A 1 85 ? 15.444 1.595 -21.848 1.00 94.81 85 ILE A C 1
ATOM 638 O O . ILE A 1 85 ? 14.572 0.732 -21.802 1.00 94.81 85 ILE A O 1
ATOM 642 N N . ASP A 1 86 ? 15.899 2.118 -22.984 1.00 94.88 86 ASP A N 1
ATOM 643 C CA . ASP A 1 86 ? 15.396 1.702 -24.297 1.00 94.88 86 ASP A CA 1
ATOM 644 C C . ASP A 1 86 ? 16.048 0.396 -24.785 1.00 94.88 86 ASP A C 1
ATOM 646 O O . ASP A 1 86 ? 15.377 -0.436 -25.386 1.00 94.88 86 ASP A O 1
ATOM 650 N N . ASP A 1 87 ? 17.338 0.187 -24.487 1.00 90.06 87 ASP A N 1
ATOM 651 C CA . ASP A 1 87 ? 18.108 -0.984 -24.922 1.00 90.06 87 ASP A CA 1
ATOM 652 C C . ASP A 1 87 ? 19.144 -1.431 -23.879 1.00 90.06 87 ASP A C 1
ATOM 654 O O . ASP A 1 87 ? 19.784 -0.619 -23.204 1.00 90.06 87 ASP A O 1
ATOM 658 N N . VAL A 1 88 ? 19.364 -2.749 -23.794 1.00 88.44 88 VAL A N 1
ATOM 659 C CA . VAL A 1 88 ? 20.399 -3.366 -22.949 1.00 88.44 88 VAL A CA 1
ATOM 660 C C . VAL A 1 88 ? 21.455 -4.027 -23.830 1.00 88.44 88 VAL A C 1
ATOM 662 O O . VAL A 1 88 ? 21.202 -5.041 -24.477 1.00 88.44 88 VAL A O 1
ATOM 665 N N . ILE A 1 89 ? 22.677 -3.492 -23.816 1.00 87.25 89 ILE A N 1
ATOM 666 C CA . ILE A 1 89 ? 23.816 -4.079 -24.534 1.00 87.25 89 ILE A CA 1
ATOM 667 C C . ILE A 1 89 ? 24.605 -4.974 -23.575 1.00 87.25 89 ILE A C 1
ATOM 669 O O . ILE A 1 89 ? 25.324 -4.492 -22.699 1.00 87.25 89 ILE A O 1
ATOM 673 N N . ALA A 1 90 ? 24.505 -6.290 -23.762 1.00 84.00 90 ALA A N 1
ATOM 674 C CA . ALA A 1 90 ? 25.322 -7.262 -23.042 1.00 84.00 90 ALA A CA 1
ATOM 675 C C . ALA A 1 90 ? 26.613 -7.561 -23.826 1.00 84.00 90 ALA A C 1
ATOM 677 O O . ALA A 1 90 ? 26.572 -8.117 -24.922 1.00 84.00 90 ALA A O 1
ATOM 678 N N . SER A 1 91 ? 27.774 -7.215 -23.263 1.00 82.50 91 SER A N 1
ATOM 679 C CA . SER A 1 91 ? 29.072 -7.583 -23.840 1.00 82.50 91 SER A CA 1
ATOM 680 C C . SER A 1 91 ? 29.502 -8.963 -23.335 1.00 82.50 91 SER A C 1
ATOM 682 O O . SER A 1 91 ? 29.791 -9.139 -22.149 1.00 82.50 91 SER A O 1
ATOM 684 N N . ALA A 1 92 ? 29.538 -9.954 -24.227 1.00 78.50 9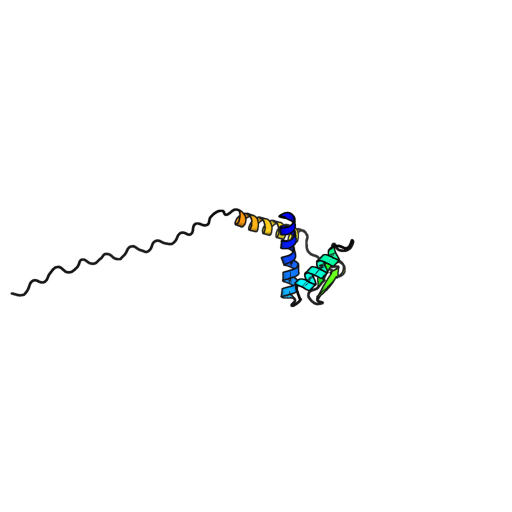2 ALA A N 1
ATOM 685 C CA . ALA A 1 92 ? 30.161 -11.243 -23.945 1.00 78.50 92 ALA A CA 1
ATOM 686 C C . ALA A 1 92 ? 31.684 -11.122 -24.106 1.00 78.50 92 ALA A C 1
ATOM 688 O O . ALA A 1 92 ? 32.170 -10.514 -25.060 1.00 78.50 92 ALA A O 1
ATOM 689 N N . ARG A 1 93 ? 32.457 -11.722 -23.190 1.00 76.56 93 ARG A N 1
ATOM 690 C CA . ARG A 1 93 ? 33.914 -11.813 -23.358 1.00 76.56 93 ARG A CA 1
ATOM 691 C C . ARG A 1 93 ? 34.216 -12.586 -24.639 1.00 76.56 93 ARG A C 1
ATOM 693 O O . ARG A 1 93 ? 33.740 -13.708 -24.802 1.00 76.56 93 ARG A O 1
ATOM 700 N N . THR A 1 94 ? 35.025 -12.003 -25.518 1.00 77.69 94 THR A N 1
ATOM 701 C CA . THR A 1 94 ? 35.525 -12.689 -26.710 1.00 77.69 94 THR A CA 1
ATOM 702 C C . THR A 1 94 ? 36.242 -13.975 -26.282 1.00 77.69 94 THR A C 1
ATOM 704 O O . THR A 1 94 ? 37.045 -13.915 -25.342 1.00 77.69 94 THR A O 1
ATOM 707 N N . PRO A 1 95 ? 35.973 -15.132 -26.920 1.00 78.31 95 PRO A N 1
ATOM 708 C CA . PRO A 1 95 ? 36.720 -16.350 -26.642 1.00 78.31 95 PRO A CA 1
ATOM 709 C C . PRO A 1 95 ? 38.220 -16.077 -26.806 1.00 78.31 95 PRO A C 1
ATOM 711 O O . PRO A 1 95 ? 38.597 -15.354 -27.737 1.00 78.31 95 PRO A O 1
ATOM 714 N N . PRO A 1 96 ? 39.084 -16.615 -25.925 1.00 80.19 96 PRO A N 1
ATOM 715 C CA . PRO A 1 96 ? 40.519 -16.483 -26.109 1.00 80.19 96 PRO A CA 1
ATOM 716 C C . PRO A 1 96 ? 40.901 -17.023 -27.495 1.00 80.19 96 PRO A C 1
ATOM 718 O O . PRO A 1 96 ? 40.300 -18.004 -27.950 1.00 80.19 96 PRO A O 1
ATOM 721 N N . PRO A 1 97 ? 41.862 -16.385 -28.187 1.00 80.75 97 PRO A N 1
ATOM 722 C CA . PRO A 1 97 ? 42.296 -16.849 -29.494 1.00 80.75 97 PRO A CA 1
ATOM 723 C C . PRO A 1 97 ? 42.730 -18.320 -29.403 1.00 80.75 97 PRO A C 1
ATOM 725 O O . PRO A 1 97 ? 43.305 -18.721 -28.383 1.00 80.75 97 PRO A O 1
ATOM 728 N N . PRO A 1 98 ? 42.441 -19.136 -30.434 1.00 79.75 98 PRO A N 1
ATOM 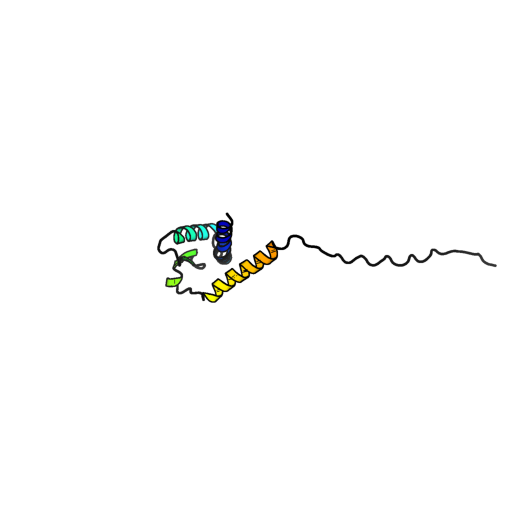729 C CA . PRO A 1 98 ? 42.827 -20.536 -30.430 1.00 79.75 98 PRO A CA 1
ATOM 730 C C . PRO A 1 98 ? 44.344 -20.658 -30.221 1.00 79.75 98 PRO A C 1
ATOM 732 O O . PRO A 1 98 ? 45.098 -19.810 -30.714 1.00 79.75 98 PRO A O 1
ATOM 735 N N . PRO A 1 99 ? 44.805 -21.686 -29.482 1.00 78.94 99 PRO A N 1
ATOM 736 C CA . PRO A 1 99 ? 46.228 -21.896 -29.275 1.00 78.94 99 PRO A CA 1
ATOM 737 C C . PRO A 1 99 ? 46.935 -21.993 -30.635 1.00 78.94 99 PRO A C 1
ATOM 739 O O . PRO A 1 99 ? 46.342 -22.518 -31.586 1.00 78.94 99 PRO A O 1
ATOM 742 N N . PRO A 1 100 ? 48.180 -21.493 -30.754 1.00 76.75 100 PRO A N 1
ATOM 743 C CA . PRO A 1 100 ? 48.938 -21.597 -31.992 1.00 76.75 100 PRO A CA 1
ATOM 744 C C . PRO A 1 100 ? 48.924 -23.049 -32.467 1.00 76.75 100 PRO A C 1
ATOM 746 O O . PRO A 1 100 ? 49.302 -23.945 -31.710 1.00 76.75 100 PRO A O 1
ATOM 749 N N . SER A 1 101 ? 48.469 -23.291 -33.701 1.00 70.00 101 SER A N 1
ATOM 750 C CA . SER A 1 101 ? 48.637 -24.603 -34.324 1.00 70.00 101 SER A CA 1
ATOM 751 C C . SER A 1 101 ? 50.130 -24.886 -34.375 1.00 70.00 101 SER A C 1
ATOM 753 O O . SER A 1 101 ? 50.861 -24.254 -35.138 1.00 70.00 101 SER A O 1
ATOM 755 N N . GLY A 1 102 ? 50.583 -25.798 -33.512 1.00 58.56 102 GLY A N 1
ATOM 756 C CA . GLY A 1 102 ? 51.926 -26.345 -33.573 1.00 58.56 102 GLY A CA 1
ATOM 757 C C . GLY A 1 102 ? 52.143 -26.866 -34.984 1.00 58.56 102 GLY A C 1
ATOM 758 O O . GLY A 1 102 ? 51.391 -27.723 -35.449 1.00 58.56 102 GLY A O 1
ATOM 759 N N . GLY A 1 103 ? 53.116 -26.272 -35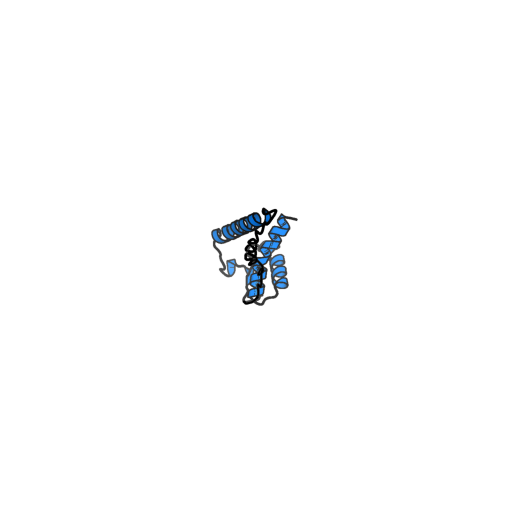.677 1.00 54.44 103 GLY A N 1
ATOM 760 C CA . GLY A 1 103 ? 53.476 -26.638 -37.036 1.00 54.44 103 GLY A CA 1
ATOM 761 C C . GLY A 1 103 ? 53.637 -28.148 -37.129 1.00 54.44 103 GLY A C 1
ATOM 762 O O . GLY A 1 103 ? 54.396 -28.747 -36.366 1.00 54.44 103 GLY A O 1
ATOM 763 N N . GLY A 1 104 ? 52.865 -28.742 -38.038 1.00 50.03 104 GLY A N 1
ATOM 764 C CA . GLY A 1 104 ? 52.951 -30.153 -38.364 1.00 50.03 104 GLY A CA 1
ATOM 765 C C . GLY A 1 104 ? 54.398 -30.534 -38.646 1.00 50.03 104 GLY A C 1
ATOM 766 O O . GLY A 1 104 ? 55.135 -29.798 -39.305 1.00 50.03 104 GLY A O 1
ATOM 767 N N . GLY A 1 105 ? 54.791 -31.679 -38.095 1.00 56.75 105 GLY A N 1
ATOM 768 C CA . GLY A 1 105 ? 56.098 -32.264 -38.308 1.00 56.75 105 GLY A CA 1
ATOM 769 C C . GLY A 1 105 ? 56.389 -32.426 -39.798 1.00 56.75 105 GLY A C 1
ATOM 770 O O . GLY A 1 105 ? 55.728 -33.190 -40.494 1.00 56.75 105 GLY A O 1
ATOM 771 N N . TYR A 1 106 ? 57.426 -31.733 -40.250 1.00 53.69 106 TYR A N 1
ATOM 772 C CA . TYR A 1 106 ? 58.200 -32.073 -41.436 1.00 53.69 106 TYR A CA 1
ATOM 773 C C . TYR A 1 106 ? 59.631 -32.287 -40.930 1.00 53.69 106 TYR A C 1
ATOM 775 O O . TYR A 1 106 ? 60.176 -31.418 -40.263 1.00 53.69 106 TYR A O 1
ATOM 783 N N . GLY A 1 107 ? 60.305 -33.403 -41.141 1.00 53.47 107 GLY A N 1
ATOM 784 C CA . GLY A 1 107 ? 59.944 -34.619 -41.832 1.00 53.47 107 GLY A CA 1
ATOM 785 C C . GLY A 1 107 ? 60.873 -35.727 -41.347 1.00 53.47 107 GLY A C 1
ATOM 786 O O . GLY A 1 107 ? 61.926 -35.473 -40.757 1.00 53.47 107 GLY A O 1
ATOM 787 N N . GLY A 1 108 ? 60.464 -36.967 -41.587 1.00 63.44 108 GLY A N 1
ATOM 788 C CA . GLY A 1 108 ? 61.397 -38.076 -41.515 1.00 63.44 108 GLY A CA 1
ATOM 789 C C . GLY A 1 108 ? 62.503 -37.888 -42.552 1.00 63.44 108 GLY A C 1
ATOM 790 O O . GLY A 1 108 ? 62.227 -37.536 -43.697 1.00 63.44 108 GLY A O 1
ATOM 791 N N . MET A 1 109 ? 63.738 -38.173 -42.154 1.00 60.09 109 MET A N 1
ATOM 792 C CA . MET A 1 109 ? 64.758 -38.645 -43.081 1.00 60.09 109 MET A CA 1
ATOM 793 C C . MET A 1 109 ? 65.476 -39.841 -42.425 1.00 60.09 109 MET A C 1
ATOM 795 O O . MET A 1 109 ? 65.767 -39.760 -41.230 1.00 60.09 109 MET A O 1
ATOM 799 N N . PRO A 1 110 ? 65.675 -40.966 -43.142 1.00 59.22 110 PRO A N 1
ATOM 800 C CA . PRO A 1 110 ? 66.028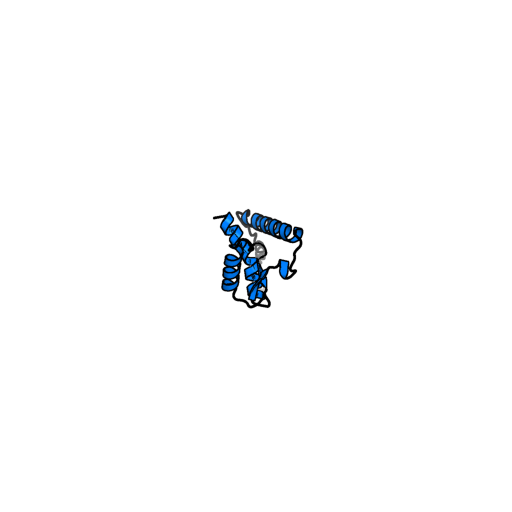 -42.274 -42.574 1.00 59.22 110 PRO A CA 1
ATOM 801 C C . PRO A 1 110 ? 67.524 -42.393 -42.218 1.00 59.22 110 PRO A C 1
ATOM 803 O O . PRO A 1 110 ? 68.290 -41.477 -42.522 1.00 59.22 110 PRO A O 1
ATOM 806 N N . PRO A 1 111 ? 67.954 -43.512 -41.594 1.00 68.12 111 PRO A N 1
ATOM 807 C CA . PRO A 1 111 ? 69.344 -43.703 -41.193 1.00 68.12 111 PRO A CA 1
ATOM 808 C C . PRO A 1 111 ? 70.221 -43.936 -42.426 1.00 68.12 111 PRO A C 1
ATOM 810 O O . PRO A 1 111 ? 69.754 -44.579 -43.360 1.00 68.12 111 PRO A O 1
ATOM 813 N N . TYR A 1 112 ? 71.444 -43.399 -42.424 1.00 54.66 112 TYR A N 1
ATOM 814 C CA . TYR A 1 112 ? 72.741 -44.101 -42.487 1.00 54.66 112 TYR A CA 1
ATOM 815 C C . TYR A 1 112 ? 73.860 -43.078 -42.274 1.00 54.66 112 TYR A C 1
ATOM 817 O O . TYR A 1 112 ? 73.867 -42.053 -42.991 1.00 54.66 112 TYR A O 1
#

Mean predicted aligned error: 9.72 Å

Nearest PDB structures (foldseek):
  4xci-assembly1_B  TM=9.360E-01  e=5.983E-06  Saccharolobus solfata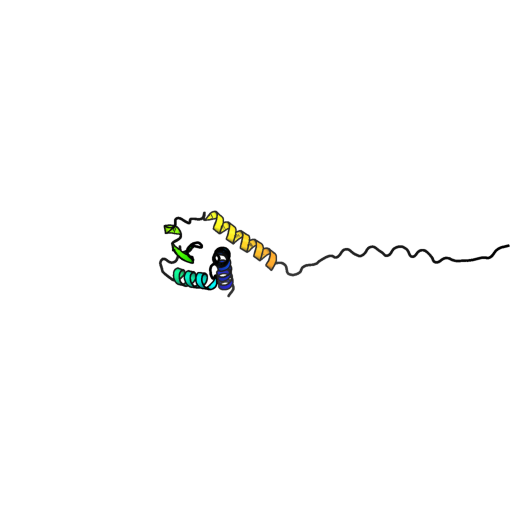ricus P2
  3iyf-assembly1_A  TM=8.968E-01  e=3.731E-06  Methanococcus maripaludis
  3izn-assembly1_A  TM=9.026E-01  e=3.991E-06  Methanococcus maripaludis
  8hki-assembly1_g  TM=8.975E-01  e=3.956E-05  Homo sapiens
  7nvm-assembly1_G  TM=9.235E-01  e=2.137E-04  Homo sapiens

InterPro domains:
  IPR002423 Chaperonin Cpn60/GroEL/TCP-1 family [PF00118] (1-91)
  IPR017998 T-complex protein 1 [PTHR11353] (1-91)
  IPR027413 GroEL-like equatorial domain superfamily [G3DSA:1.10.560.10] (1-91)
  IPR027413 GroEL-like equatorial domain superfamily [SSF48592] (1-91)

pLDDT: mean 90.63, std 12.52, range [50.03, 98.56]

Organism: NCBI:txid412755

Sequence (112 aa):
LAIEAFADSLEVIPITLAENGGLDPIDILVALRAAHEKPDGLWKGVNVFTGKTVDMMEENILEPLVVKEQAIKSAVEAASMILRIDDVIASARTPPPPPPSGGGGYGGMPPY

Secondary structure (DSSP, 8-state):
-HHHHHHHHHTHHHHHHHHHTT--HHHHHHHHHHHHTSTTGGGEEEETTTTEEEETTTTT----HHHHHHHHHHHHHHHHHHHT-------PPPPPPPPP-PPPP-------

Foldseek 3Di:
DVVVVVVVVVLVVQLVLLVVLVHDSVVQSVQLVVQCVDPLSPQWGADSPVRHTDRCVVVVNDDDPVVVVVVVVVVVVVVVVVVPDPDDDDDDPDPDPPDPPDPPDDDDDDDD

Solvent-accessible surface area (backbone atoms only — not comparable to full-atom values): 7164 Å² total; per-residue (Å²): 106,74,69,54,53,52,56,59,56,59,49,52,57,62,33,50,48,23,50,77,47,74,42,62,37,65,62,51,49,54,52,46,54,65,42,48,75,41,98,82,12,86,48,55,39,79,39,55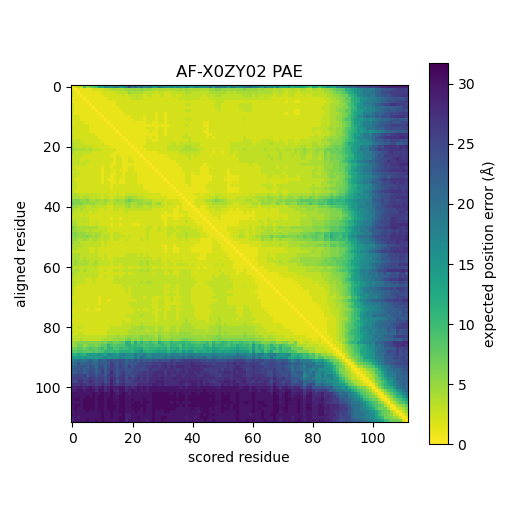,90,76,72,41,78,42,50,28,70,83,70,67,61,79,76,63,67,70,58,56,55,49,51,54,53,54,51,52,51,54,52,53,57,58,74,66,58,88,78,84,88,82,84,75,82,77,77,78,79,78,76,80,78,74,76,76,88,78,74,91,77,83,94,132

Radius of gyration: 30.93 Å; Cα contacts (8 Å, |Δi|>4): 65; chains: 1; bounding box: 90×55×60 Å